Protein AF-A0A3C0C7P0-F1 (afdb_monomer_lite)

Secondary structure (DSSP, 8-state):
------------------------------HHHHHHHHHHHHHHHHHHHHHHHHHHHTGGG-S-HHHHHHHHHHHHHHHHHHHHHHHHHHHHHHHTT-HHHHHHHHHHHHIIIIIIHHHHHHHHHHT-

Sequence (128 aa):
MSKQDQDLQEQDEAEVTASVGEQPQFENAPIDDEIERIMKAAGAVVLSLEHMRDLISKKESVQDPEALLKIIRPMSMNVENSLPALHDFMDNLEAVGEDEKASEVRRIINRIEDELLPGVLEFLNTNH

Foldseek 3Di:
DDDDDDDDDDDDDDDPPPPPPDDPPPPPDPPVVVLVVVLVVLVVLLVVLVVLLVCLVVVVPDPDVPVSLVVLVVSLVVCVVCLVVLVVVLVVCVVVPVPVSSVSSVVSSCCCPPPGSVSSVVSNVVVD

Structure (mmCIF, N/CA/C/O backbone):
data_AF-A0A3C0C7P0-F1
#
_entry.id   AF-A0A3C0C7P0-F1
#
loop_
_atom_site.group_PDB
_atom_site.id
_atom_site.type_symbol
_atom_site.label_atom_id
_atom_site.label_alt_id
_atom_site.label_comp_id
_atom_site.label_asym_id
_atom_site.label_entity_id
_atom_site.label_seq_id
_atom_site.pdbx_PDB_ins_code
_atom_site.Cartn_x
_atom_site.Cartn_y
_atom_site.Cartn_z
_atom_site.occupancy
_atom_site.B_iso_or_equiv
_atom_site.auth_seq_id
_atom_site.auth_comp_id
_atom_site.auth_asym_id
_atom_site.auth_atom_id
_atom_site.pdbx_PDB_model_num
ATOM 1 N N . MET A 1 1 ? 14.238 61.140 -63.172 1.00 38.03 1 MET A N 1
ATOM 2 C CA . MET A 1 1 ? 12.980 60.371 -63.246 1.00 38.03 1 MET A CA 1
ATOM 3 C C . MET A 1 1 ? 12.969 59.402 -62.068 1.00 38.03 1 MET A C 1
ATOM 5 O O . MET A 1 1 ? 13.918 58.647 -61.973 1.00 38.03 1 MET A O 1
ATOM 9 N N . SER A 1 2 ? 11.936 59.512 -61.214 1.00 39.50 2 SER A N 1
ATOM 10 C CA . SER A 1 2 ? 11.307 58.519 -60.301 1.00 39.50 2 SER A CA 1
ATOM 11 C C . SER A 1 2 ? 12.149 57.751 -59.253 1.00 39.50 2 SER A C 1
ATOM 13 O O . SER A 1 2 ? 13.061 57.041 -59.640 1.00 39.50 2 SER A O 1
ATOM 15 N N . LYS A 1 3 ? 11.923 57.977 -57.933 1.00 42.69 3 LYS A N 1
ATOM 16 C CA . LYS A 1 3 ? 11.006 57.267 -56.965 1.00 42.69 3 LYS A CA 1
ATOM 17 C C . LYS A 1 3 ? 11.678 55.983 -56.414 1.00 42.69 3 LYS A C 1
ATOM 19 O O . LYS A 1 3 ? 12.167 55.230 -57.237 1.00 42.69 3 LYS A O 1
ATOM 24 N N . GLN A 1 4 ? 11.834 55.661 -55.121 1.00 44.12 4 GLN A N 1
ATOM 25 C CA . GLN A 1 4 ? 11.025 55.723 -53.877 1.00 44.12 4 GLN A CA 1
ATOM 26 C C . GLN A 1 4 ? 12.003 55.653 -52.668 1.00 44.12 4 GLN A C 1
ATOM 28 O O . GLN A 1 4 ? 13.020 54.976 -52.778 1.00 44.12 4 GLN A O 1
ATOM 33 N N . ASP A 1 5 ? 11.895 56.480 -51.621 1.00 44.06 5 ASP A N 1
ATOM 34 C CA . ASP A 1 5 ? 11.105 56.293 -50.378 1.00 44.06 5 ASP A CA 1
ATOM 35 C C . ASP A 1 5 ? 11.415 55.000 -49.595 1.00 44.06 5 ASP A C 1
ATOM 37 O O . ASP A 1 5 ? 10.989 53.930 -50.019 1.00 44.06 5 ASP A O 1
ATOM 41 N N . GLN A 1 6 ? 12.075 55.114 -48.430 1.00 42.94 6 GLN A N 1
ATOM 42 C CA . GLN A 1 6 ? 11.460 54.833 -47.116 1.00 42.94 6 GLN A CA 1
ATOM 43 C C . GLN A 1 6 ? 12.466 54.959 -45.955 1.00 42.94 6 GLN A C 1
ATOM 45 O O . GLN A 1 6 ? 13.426 54.197 -45.850 1.00 42.94 6 GLN A O 1
ATOM 50 N N . ASP A 1 7 ? 12.188 55.924 -45.073 1.00 46.31 7 ASP A N 1
ATOM 51 C CA . ASP A 1 7 ? 12.484 55.893 -43.639 1.00 46.31 7 ASP A CA 1
ATOM 52 C C . ASP A 1 7 ? 12.173 54.525 -43.015 1.00 46.31 7 ASP A C 1
ATOM 54 O O . ASP A 1 7 ? 11.184 53.908 -43.407 1.00 46.31 7 ASP A O 1
ATOM 58 N N . LEU A 1 8 ? 12.923 54.118 -41.982 1.00 47.88 8 LEU A N 1
ATOM 59 C CA . LEU A 1 8 ? 12.346 53.626 -40.721 1.00 47.88 8 LEU A CA 1
ATOM 60 C C . LEU A 1 8 ? 13.427 53.417 -39.648 1.00 47.88 8 LEU A C 1
ATOM 62 O O . LEU A 1 8 ? 14.423 52.725 -39.832 1.00 47.88 8 LEU A O 1
ATOM 66 N N . GLN A 1 9 ? 13.159 54.094 -38.537 1.00 44.44 9 GLN A N 1
ATOM 67 C CA . GLN A 1 9 ? 13.822 54.146 -37.241 1.00 44.44 9 GLN A CA 1
ATOM 68 C C . GLN A 1 9 ? 14.314 52.790 -36.709 1.00 44.44 9 GLN A C 1
ATOM 70 O O . GLN A 1 9 ? 13.551 51.828 -36.648 1.00 44.44 9 GLN A O 1
ATOM 75 N N . GLU A 1 10 ? 15.561 52.767 -36.228 1.00 43.88 10 GLU A N 1
ATOM 76 C CA . GLU A 1 10 ? 16.069 51.741 -35.314 1.00 43.88 10 GLU A CA 1
ATOM 77 C C . GLU A 1 10 ? 15.250 51.797 -34.017 1.00 43.88 10 GLU A C 1
ATOM 79 O O . GLU A 1 10 ? 15.276 52.787 -33.283 1.00 43.88 10 GLU A O 1
ATOM 84 N N . GLN A 1 11 ? 14.449 50.755 -33.792 1.00 40.31 11 GLN A N 1
ATOM 85 C CA . GLN A 1 11 ? 13.679 50.573 -32.572 1.00 40.31 11 GLN A CA 1
ATOM 86 C C . GLN A 1 11 ? 14.571 49.958 -31.495 1.00 40.31 11 GLN A C 1
ATOM 88 O O . GLN A 1 11 ? 15.165 48.898 -31.669 1.00 40.31 11 GLN A O 1
ATOM 93 N N . ASP A 1 12 ? 14.636 50.690 -30.392 1.00 46.78 12 ASP A N 1
ATOM 94 C CA . ASP A 1 12 ? 15.157 50.327 -29.083 1.00 46.78 12 ASP A CA 1
ATOM 95 C C . ASP A 1 12 ? 14.265 49.209 -28.502 1.00 46.78 12 ASP A C 1
ATOM 97 O O . ASP A 1 12 ? 13.139 49.469 -28.070 1.00 46.78 12 ASP A O 1
ATOM 101 N N . GLU A 1 13 ? 14.708 47.949 -28.555 1.00 45.47 13 GLU A N 1
ATOM 102 C CA . GLU A 1 13 ? 14.023 46.846 -27.872 1.00 45.47 13 GLU A CA 1
ATOM 103 C C . GLU A 1 13 ? 14.671 46.604 -26.509 1.00 45.47 13 GLU A C 1
ATOM 105 O O . GLU A 1 13 ? 15.767 46.060 -26.376 1.00 45.47 13 GLU A O 1
ATOM 110 N N . ALA A 1 14 ? 13.943 47.045 -25.484 1.00 41.78 14 ALA A N 1
ATOM 111 C CA . ALA A 1 14 ? 14.219 46.808 -24.083 1.00 41.78 14 ALA A CA 1
ATOM 112 C C . ALA A 1 14 ? 14.397 45.309 -23.788 1.00 41.78 14 ALA A C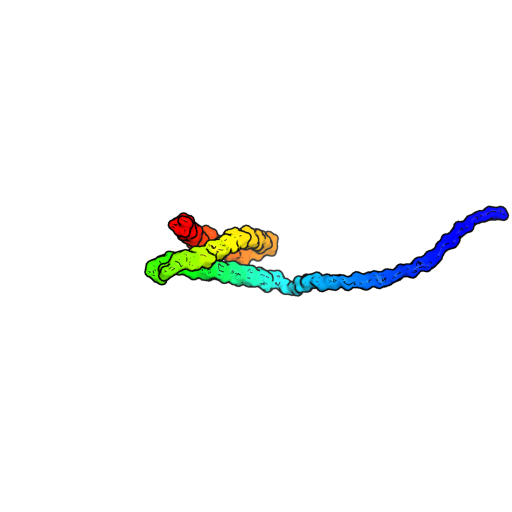 1
ATOM 114 O O . ALA A 1 14 ? 13.518 44.487 -24.052 1.00 41.78 14 ALA A O 1
ATOM 115 N N . GLU A 1 15 ? 15.525 44.982 -23.163 1.00 42.66 15 GLU A N 1
ATOM 116 C CA . GLU A 1 15 ? 15.829 43.685 -22.571 1.00 42.66 15 GLU A CA 1
ATOM 117 C C . GLU A 1 15 ? 14.819 43.384 -21.449 1.00 42.66 15 GLU A C 1
ATOM 119 O O . GLU A 1 15 ? 14.953 43.825 -20.304 1.00 42.66 15 GLU A O 1
ATOM 124 N N . VAL A 1 16 ? 13.758 42.648 -21.787 1.00 42.00 16 VAL A N 1
ATOM 125 C CA . VAL A 1 16 ? 12.824 42.094 -20.806 1.00 42.00 16 VAL A CA 1
ATOM 126 C C . VAL A 1 16 ? 13.547 40.961 -20.086 1.00 42.00 16 VAL A C 1
ATOM 128 O O . VAL A 1 16 ? 13.538 39.808 -20.514 1.00 42.00 16 VAL A O 1
ATOM 131 N N . THR A 1 17 ? 14.179 41.302 -18.967 1.00 44.03 17 THR A N 1
ATOM 132 C CA . THR A 1 17 ? 14.629 40.350 -17.951 1.00 44.03 17 THR A CA 1
ATOM 133 C C . THR A 1 17 ? 13.402 39.688 -17.325 1.00 44.03 17 THR A C 1
ATOM 135 O O . THR A 1 17 ? 12.922 40.056 -16.254 1.00 44.03 17 THR A O 1
ATOM 138 N N . ALA A 1 18 ? 12.847 38.692 -18.014 1.00 43.03 18 ALA A N 1
ATOM 139 C CA . ALA A 1 18 ? 11.919 37.764 -17.399 1.00 43.03 18 ALA A CA 1
ATOM 140 C C . ALA A 1 18 ? 12.711 36.979 -16.351 1.00 43.03 18 ALA A C 1
ATOM 142 O O . ALA A 1 18 ? 13.495 36.090 -16.679 1.00 43.03 18 ALA A O 1
ATOM 143 N N . SER A 1 19 ? 12.541 37.353 -15.081 1.00 47.25 19 SER A N 1
ATOM 144 C CA . SER A 1 19 ? 12.927 36.529 -13.944 1.00 47.25 19 SER A CA 1
ATOM 145 C C . SER A 1 19 ? 12.203 35.194 -14.090 1.00 47.25 19 SER A C 1
ATOM 147 O O . SER A 1 19 ? 11.018 35.077 -13.778 1.00 47.25 19 SER A O 1
ATOM 149 N N . VAL A 1 20 ? 12.909 34.215 -14.657 1.00 50.75 20 VAL A N 1
ATOM 150 C CA . VAL A 1 20 ? 12.489 32.821 -14.714 1.00 50.75 20 VAL A CA 1
ATOM 151 C C . VAL A 1 20 ? 12.377 32.383 -13.264 1.00 50.75 20 VAL A C 1
ATOM 153 O O . VAL A 1 20 ? 13.385 32.141 -12.604 1.00 50.75 20 VAL A O 1
ATOM 156 N N . GLY A 1 21 ? 11.146 32.394 -12.750 1.00 42.94 21 GLY A N 1
ATOM 157 C CA . GLY A 1 21 ? 10.829 31.815 -11.457 1.00 42.94 21 GLY A CA 1
ATOM 158 C C . GLY A 1 21 ? 11.415 30.414 -11.422 1.00 42.94 21 GLY A C 1
ATOM 159 O O . GLY A 1 21 ? 11.246 29.660 -12.382 1.00 42.94 21 GLY A O 1
ATOM 160 N N . GLU A 1 22 ? 12.160 30.129 -10.358 1.00 46.69 22 GLU A N 1
ATOM 161 C CA . GLU A 1 22 ? 12.782 28.840 -10.092 1.00 46.69 22 GLU A CA 1
ATOM 162 C C . GLU A 1 22 ? 11.752 27.735 -10.336 1.00 46.69 22 GLU A C 1
ATOM 164 O O . GLU A 1 22 ? 10.850 27.495 -9.532 1.00 46.69 22 GLU A O 1
ATOM 169 N N . GLN A 1 23 ? 11.858 27.079 -11.493 1.00 46.72 23 GLN A N 1
ATOM 170 C CA . GLN A 1 23 ? 11.261 25.769 -11.668 1.00 46.72 23 GLN A CA 1
ATOM 171 C C . GLN A 1 23 ? 11.907 24.890 -10.597 1.00 46.72 23 GLN A C 1
ATOM 173 O O . GLN A 1 23 ? 13.131 24.975 -10.442 1.00 46.72 23 GLN A O 1
ATOM 178 N N . PRO A 1 24 ? 11.141 24.083 -9.840 1.00 48.00 24 PRO A N 1
ATOM 179 C CA . PRO A 1 24 ? 11.752 23.145 -8.919 1.00 48.00 24 PRO A CA 1
ATOM 180 C C . PRO A 1 24 ? 12.738 22.315 -9.737 1.00 48.00 24 PRO A C 1
ATOM 182 O O . PRO A 1 24 ? 12.348 21.635 -10.689 1.00 48.00 24 PRO A O 1
ATOM 185 N N . GLN A 1 25 ? 14.026 22.460 -9.424 1.00 44.41 25 GLN A N 1
ATOM 186 C CA . GLN A 1 25 ? 15.051 21.563 -9.916 1.00 44.41 25 GLN A CA 1
ATOM 187 C C . GLN A 1 25 ? 14.642 20.188 -9.405 1.00 44.41 25 GLN A C 1
ATOM 189 O O . GLN A 1 25 ? 14.847 19.861 -8.239 1.00 44.41 25 GLN A O 1
ATOM 194 N N . PHE A 1 26 ? 14.003 19.400 -10.266 1.00 48.66 26 PHE A N 1
ATOM 195 C CA . PHE A 1 26 ? 14.024 17.960 -10.124 1.00 48.66 26 PHE A CA 1
ATOM 196 C C . PHE A 1 26 ? 15.493 17.591 -10.294 1.00 48.66 26 PHE A C 1
ATOM 198 O O . PHE A 1 26 ? 15.998 17.473 -11.411 1.00 48.66 26 PHE A O 1
ATOM 205 N N . GLU A 1 27 ? 16.216 17.557 -9.174 1.00 46.09 27 GLU A N 1
ATOM 206 C CA . GLU A 1 27 ? 17.514 16.912 -9.108 1.00 46.09 27 GLU A CA 1
ATOM 207 C C . GLU A 1 27 ? 17.348 15.556 -9.791 1.00 46.09 27 GLU A C 1
ATOM 209 O O . GLU A 1 27 ? 16.412 14.815 -9.484 1.00 46.09 27 GLU A O 1
ATOM 214 N N . ASN A 1 28 ? 18.207 15.269 -10.772 1.00 48.06 28 ASN A N 1
ATOM 215 C CA . ASN A 1 28 ? 18.285 13.966 -11.420 1.00 48.06 28 ASN A CA 1
ATOM 216 C C . ASN A 1 28 ? 18.779 12.947 -10.385 1.00 48.06 28 ASN A C 1
ATOM 218 O O . ASN A 1 28 ? 19.924 12.500 -10.445 1.00 48.06 28 ASN A O 1
ATOM 222 N N . ALA A 1 29 ? 17.947 12.624 -9.397 1.00 57.00 29 ALA A N 1
ATOM 223 C CA . ALA A 1 29 ? 18.144 11.440 -8.599 1.00 57.00 29 ALA A CA 1
ATOM 224 C C . ALA A 1 29 ? 18.170 10.262 -9.587 1.00 57.00 29 ALA A C 1
ATOM 226 O O . ALA A 1 29 ? 17.328 10.215 -10.494 1.00 57.00 29 ALA A O 1
ATOM 227 N N . PRO A 1 30 ? 19.144 9.347 -9.473 1.00 77.88 30 PRO A N 1
ATOM 228 C CA . PRO A 1 30 ? 19.111 8.083 -10.187 1.00 77.88 30 PRO A CA 1
ATOM 229 C C . PRO A 1 30 ? 17.706 7.484 -10.090 1.00 77.88 30 PRO A C 1
ATOM 231 O O . PRO A 1 30 ? 17.100 7.514 -9.022 1.00 77.88 30 PRO A O 1
ATOM 234 N N . ILE A 1 31 ? 17.172 6.960 -11.194 1.00 78.69 31 ILE A N 1
ATOM 235 C CA . ILE A 1 31 ? 15.839 6.331 -11.226 1.00 78.69 31 ILE A CA 1
ATOM 236 C C . ILE A 1 31 ? 15.707 5.284 -10.104 1.00 78.69 31 ILE A C 1
ATOM 238 O O . ILE A 1 31 ? 14.657 5.178 -9.477 1.00 78.69 31 ILE A O 1
ATOM 242 N N . ASP A 1 32 ? 16.803 4.596 -9.782 1.00 83.31 32 ASP A N 1
ATOM 243 C CA . ASP A 1 32 ? 16.895 3.669 -8.654 1.00 83.31 32 ASP A CA 1
ATOM 244 C C . ASP A 1 32 ? 16.570 4.311 -7.293 1.00 83.31 32 ASP A C 1
ATOM 246 O O . ASP A 1 32 ? 15.807 3.733 -6.521 1.00 83.31 32 ASP A O 1
ATOM 250 N N . ASP A 1 33 ? 17.044 5.529 -7.016 1.00 88.00 33 ASP A N 1
ATOM 251 C CA . ASP A 1 33 ? 16.786 6.232 -5.750 1.00 88.00 33 ASP A CA 1
ATOM 252 C C . ASP A 1 33 ? 15.308 6.620 -5.598 1.00 88.00 33 ASP A C 1
ATOM 254 O O . ASP A 1 33 ? 14.788 6.728 -4.482 1.00 88.00 33 ASP A O 1
ATOM 258 N N . GLU A 1 34 ? 14.624 6.898 -6.709 1.00 86.12 34 GLU A N 1
ATOM 259 C CA . GLU A 1 34 ? 13.183 7.164 -6.707 1.00 86.12 34 GLU A CA 1
ATOM 260 C C . GLU A 1 34 ? 12.395 5.871 -6.475 1.00 86.12 34 GLU A C 1
ATOM 262 O O . GLU A 1 34 ? 11.485 5.844 -5.643 1.00 86.12 34 GLU A O 1
ATOM 267 N N . ILE A 1 35 ? 12.795 4.778 -7.134 1.00 87.62 35 ILE A N 1
ATOM 268 C CA . ILE A 1 35 ? 12.176 3.463 -6.945 1.00 87.62 35 ILE A CA 1
ATOM 269 C C . ILE A 1 35 ? 12.294 3.012 -5.486 1.00 87.62 35 ILE A C 1
ATOM 271 O O . ILE A 1 35 ? 11.293 2.631 -4.874 1.00 87.62 35 ILE A O 1
ATOM 275 N N . GLU A 1 36 ? 13.484 3.114 -4.894 1.00 90.94 36 GLU A N 1
ATOM 276 C CA . GLU A 1 36 ? 13.702 2.769 -3.488 1.00 90.94 36 GLU A CA 1
ATOM 277 C C . GLU A 1 36 ? 12.850 3.624 -2.544 1.00 90.94 36 GLU A C 1
ATOM 279 O O . GLU A 1 36 ? 12.302 3.117 -1.558 1.00 90.94 36 GLU A O 1
ATOM 284 N N . ARG A 1 37 ? 12.691 4.921 -2.838 1.00 92.12 37 ARG A N 1
ATOM 285 C CA . ARG A 1 37 ? 11.839 5.815 -2.042 1.00 92.12 37 ARG A CA 1
ATOM 286 C C . ARG A 1 37 ? 10.374 5.396 -2.092 1.00 92.12 37 ARG A C 1
ATOM 288 O O . ARG A 1 37 ? 9.744 5.322 -1.032 1.00 92.12 37 ARG A O 1
ATOM 295 N N . ILE A 1 38 ? 9.852 5.077 -3.275 1.00 90.81 38 ILE A N 1
ATOM 296 C CA . ILE A 1 38 ? 8.468 4.614 -3.445 1.00 90.81 38 ILE A CA 1
ATOM 297 C C . ILE A 1 38 ? 8.265 3.273 -2.736 1.00 90.81 38 ILE A C 1
ATOM 299 O O . ILE A 1 38 ? 7.322 3.126 -1.957 1.00 90.81 38 ILE A O 1
ATOM 303 N N . MET A 1 39 ? 9.184 2.322 -2.910 1.00 90.31 39 MET A N 1
ATOM 304 C CA . MET A 1 39 ? 9.119 1.029 -2.227 1.00 90.31 39 MET A CA 1
ATOM 305 C C . MET A 1 39 ? 9.151 1.169 -0.704 1.00 90.31 39 MET A C 1
ATOM 307 O O . MET A 1 39 ? 8.364 0.537 0.003 1.00 90.31 39 MET A O 1
ATOM 311 N N . LYS A 1 40 ? 10.016 2.038 -0.174 1.00 92.38 40 LYS A N 1
ATOM 312 C CA . LYS A 1 40 ? 10.089 2.309 1.265 1.00 92.38 40 LYS A CA 1
ATOM 313 C C . LYS A 1 40 ? 8.799 2.937 1.791 1.00 92.38 40 LYS A C 1
ATOM 315 O O . LYS A 1 40 ? 8.345 2.570 2.876 1.00 92.38 40 LYS A O 1
ATOM 320 N N . ALA A 1 41 ? 8.202 3.858 1.036 1.00 90.56 41 ALA A N 1
ATOM 321 C CA . ALA A 1 41 ? 6.915 4.450 1.383 1.00 90.56 41 ALA A CA 1
ATOM 322 C C . ALA A 1 41 ? 5.795 3.395 1.390 1.00 90.56 41 ALA A C 1
ATOM 324 O O . ALA A 1 41 ? 5.041 3.315 2.361 1.00 90.56 41 ALA A O 1
ATOM 325 N N . ALA A 1 42 ? 5.738 2.527 0.377 1.00 90.38 42 ALA A N 1
ATOM 326 C CA . ALA A 1 42 ? 4.772 1.433 0.307 1.00 90.38 42 ALA A CA 1
ATOM 327 C C . ALA A 1 42 ? 4.950 0.433 1.470 1.00 90.38 42 ALA A C 1
ATOM 329 O O . ALA A 1 42 ? 3.979 0.030 2.111 1.00 90.38 42 ALA A O 1
ATOM 330 N N . GLY A 1 43 ? 6.194 0.114 1.838 1.00 91.38 43 GLY A N 1
ATOM 331 C CA . GLY A 1 43 ? 6.497 -0.685 3.027 1.00 91.38 43 GLY A CA 1
ATOM 332 C C . GLY A 1 43 ? 6.028 -0.034 4.336 1.00 91.38 43 GLY A C 1
ATOM 333 O O . GLY A 1 43 ? 5.494 -0.713 5.213 1.00 91.38 43 GLY A O 1
ATOM 334 N N . ALA A 1 44 ? 6.157 1.289 4.473 1.00 90.75 44 ALA A N 1
ATOM 335 C CA . ALA A 1 44 ? 5.643 2.014 5.638 1.00 90.75 44 ALA A CA 1
ATOM 336 C C . ALA A 1 44 ? 4.105 1.985 5.720 1.00 90.75 44 ALA A C 1
ATOM 338 O O . ALA A 1 44 ? 3.547 1.894 6.820 1.00 90.75 44 ALA A O 1
ATOM 339 N N . VAL A 1 45 ? 3.419 2.009 4.572 1.00 89.94 45 VAL A N 1
ATOM 340 C CA . VAL A 1 45 ? 1.961 1.823 4.492 1.00 89.94 45 VAL A CA 1
ATOM 341 C C . VAL A 1 45 ? 1.566 0.435 4.993 1.00 89.94 45 VAL A C 1
ATOM 343 O O . VAL A 1 45 ? 0.687 0.333 5.849 1.00 89.94 45 VAL A O 1
ATOM 346 N N . VAL A 1 46 ? 2.261 -0.615 4.545 1.00 92.50 46 VAL A N 1
ATOM 347 C CA . VAL A 1 46 ? 2.040 -1.989 5.027 1.00 92.50 46 VAL A CA 1
ATOM 348 C C . VAL A 1 46 ? 2.176 -2.066 6.546 1.00 92.50 46 VAL A C 1
ATOM 350 O O . VAL A 1 46 ? 1.247 -2.509 7.214 1.00 92.50 46 VAL A O 1
ATOM 353 N N . LEU A 1 47 ? 3.277 -1.565 7.112 1.00 91.56 47 LEU A N 1
ATOM 354 C CA . LEU A 1 47 ? 3.492 -1.585 8.565 1.00 91.56 47 LEU A CA 1
ATOM 355 C C . LEU A 1 47 ? 2.393 -0.836 9.332 1.00 91.56 47 LEU A C 1
ATOM 357 O O . LEU A 1 47 ? 1.958 -1.273 10.399 1.00 91.56 47 LEU A O 1
ATOM 361 N N . SER A 1 48 ? 1.924 0.285 8.784 1.00 88.44 48 SER A N 1
ATOM 362 C CA . SER A 1 48 ? 0.841 1.067 9.383 1.00 88.44 48 SER A CA 1
ATOM 363 C C . SER A 1 48 ? -0.478 0.291 9.384 1.00 88.44 48 SER A C 1
ATOM 365 O O . SER A 1 48 ? -1.184 0.273 10.392 1.00 88.44 48 SER A O 1
ATOM 367 N N . LEU A 1 49 ? -0.795 -0.392 8.281 1.00 89.38 49 LEU A N 1
ATOM 368 C CA . LEU A 1 49 ? -1.975 -1.249 8.164 1.00 89.38 49 LEU A CA 1
ATOM 369 C C . LEU A 1 49 ? -1.910 -2.456 9.104 1.00 89.38 49 LEU A C 1
ATOM 371 O O . LEU A 1 49 ? -2.904 -2.776 9.752 1.00 89.38 49 LEU A O 1
ATOM 375 N N . GLU A 1 50 ? -0.745 -3.090 9.243 1.00 91.19 50 GLU A N 1
ATOM 376 C CA . GLU A 1 50 ? -0.544 -4.178 10.204 1.00 91.19 50 GLU A CA 1
ATOM 377 C C . GLU A 1 50 ? -0.776 -3.721 11.639 1.00 91.19 50 GLU A C 1
ATOM 379 O O . GLU A 1 50 ? -1.489 -4.379 12.397 1.00 91.19 50 GLU A O 1
ATOM 384 N N . HIS A 1 51 ? -0.230 -2.558 12.001 1.00 87.12 51 HIS A N 1
ATOM 385 C CA . HIS A 1 51 ? -0.445 -1.986 13.321 1.00 87.12 51 HIS A CA 1
ATOM 386 C C . HIS A 1 51 ? -1.930 -1.694 13.575 1.00 87.12 51 HIS A C 1
ATOM 388 O O . HIS A 1 51 ? -2.447 -2.011 14.647 1.00 87.12 51 HIS A O 1
ATOM 394 N N . MET A 1 52 ? -2.642 -1.149 12.583 1.00 84.81 52 MET A N 1
ATOM 395 C CA . MET A 1 52 ? -4.087 -0.923 12.682 1.00 84.81 52 MET A CA 1
ATOM 396 C C . MET A 1 52 ? -4.867 -2.229 12.833 1.00 84.81 52 MET A C 1
ATOM 398 O O . MET A 1 52 ? -5.721 -2.321 13.713 1.00 84.81 52 MET A O 1
ATOM 402 N N . ARG A 1 53 ? -4.560 -3.255 12.034 1.00 86.19 53 ARG A N 1
ATOM 403 C CA . ARG A 1 53 ? -5.187 -4.579 12.147 1.00 86.19 53 ARG A CA 1
ATOM 404 C C . ARG A 1 53 ? -4.985 -5.168 13.542 1.00 86.19 53 ARG A C 1
ATOM 406 O O . ARG A 1 53 ? -5.925 -5.704 14.130 1.00 86.19 53 ARG A O 1
ATOM 413 N N . ASP A 1 54 ? -3.784 -5.046 14.095 1.00 86.31 54 ASP A N 1
ATOM 414 C CA . ASP A 1 54 ? -3.471 -5.530 15.437 1.00 86.31 54 ASP A CA 1
ATOM 415 C C . ASP A 1 54 ? -4.242 -4.758 16.519 1.00 86.31 54 ASP A C 1
ATOM 417 O O . ASP A 1 54 ? -4.739 -5.368 17.467 1.00 86.31 54 ASP A O 1
ATOM 421 N N . LEU A 1 55 ? -4.380 -3.434 16.381 1.00 81.88 55 LEU A N 1
ATOM 422 C CA . LEU A 1 55 ? -5.199 -2.604 17.273 1.00 81.88 55 LEU A CA 1
ATOM 423 C C . LEU A 1 55 ? -6.683 -2.984 17.204 1.00 81.88 55 LEU A C 1
ATOM 425 O O . LEU A 1 55 ? -7.325 -3.130 18.243 1.00 81.88 55 LEU A O 1
ATOM 429 N N . ILE A 1 56 ? -7.210 -3.195 15.994 1.00 82.81 56 ILE A N 1
ATOM 430 C CA . ILE A 1 56 ? -8.582 -3.662 15.757 1.00 82.81 56 ILE A CA 1
ATOM 431 C C . ILE A 1 56 ? -8.802 -5.028 16.411 1.00 82.81 56 ILE A C 1
ATOM 433 O O . ILE A 1 56 ? -9.802 -5.232 17.096 1.00 82.81 56 ILE A O 1
ATOM 437 N N . SER A 1 57 ? -7.861 -5.956 16.233 1.00 79.94 57 SER A N 1
ATOM 438 C CA . SER A 1 57 ? -7.954 -7.320 16.769 1.00 79.94 57 SER A CA 1
ATOM 439 C C . SER A 1 57 ? -7.884 -7.348 18.298 1.00 79.94 57 SER A C 1
ATOM 441 O O . SER A 1 57 ? -8.486 -8.205 18.937 1.00 79.94 57 SER A O 1
ATOM 443 N N . LYS A 1 58 ? -7.193 -6.379 18.908 1.00 73.00 58 LYS A N 1
ATOM 444 C CA . LYS A 1 58 ? -7.076 -6.206 20.366 1.00 73.00 58 LYS A CA 1
ATOM 445 C C . LYS A 1 58 ? -8.217 -5.368 20.963 1.00 73.00 58 LYS A C 1
ATOM 447 O O . LYS A 1 58 ? -8.051 -4.803 22.041 1.00 73.00 58 LYS A O 1
ATOM 452 N N . LYS A 1 59 ? -9.376 -5.293 20.291 1.00 60.19 59 LYS A N 1
ATOM 453 C CA . LYS A 1 59 ? -10.537 -4.440 20.628 1.00 60.19 59 LYS A CA 1
ATOM 454 C C . LYS A 1 59 ? -10.937 -4.434 22.113 1.00 60.19 59 LYS A C 1
ATOM 456 O O . LYS A 1 59 ? -11.438 -3.422 22.589 1.00 60.19 59 LYS A O 1
ATOM 461 N N . GLU A 1 60 ? -10.675 -5.512 22.857 1.00 50.97 60 GLU A N 1
ATOM 462 C CA . GLU A 1 60 ? -10.915 -5.603 24.307 1.00 50.97 60 GLU A CA 1
ATOM 463 C C . GLU A 1 60 ? -10.121 -4.589 25.160 1.00 50.97 60 GLU A C 1
ATOM 465 O O . GLU A 1 60 ? -10.500 -4.345 26.303 1.00 50.97 60 GLU A O 1
ATOM 470 N N . SER A 1 61 ? -9.061 -3.952 24.638 1.00 55.75 61 SER A N 1
ATOM 471 C CA . SER A 1 61 ? -8.261 -2.959 25.379 1.00 55.75 61 SER A CA 1
ATOM 472 C C . SER A 1 61 ? -8.498 -1.497 24.979 1.00 55.75 61 SER A C 1
ATOM 474 O O . SER A 1 61 ? -7.867 -0.605 25.550 1.00 55.75 61 SER A O 1
ATOM 476 N N . VAL A 1 62 ? -9.343 -1.219 23.981 1.00 60.91 62 VAL A N 1
ATOM 477 C CA . VAL A 1 62 ? -9.530 0.147 23.462 1.00 60.91 62 VAL A CA 1
ATOM 478 C C . VAL A 1 62 ? -10.567 0.878 24.315 1.00 60.91 62 VAL A C 1
ATOM 480 O O . VAL A 1 62 ? -11.763 0.630 24.206 1.00 60.91 62 VAL A O 1
ATOM 483 N N . GLN A 1 63 ? -10.101 1.793 25.170 1.00 65.88 63 GLN A N 1
ATOM 484 C CA . GLN A 1 63 ? -10.966 2.577 26.062 1.00 65.88 63 GLN A CA 1
ATOM 485 C C . GLN A 1 63 ? -11.869 3.581 25.322 1.00 65.88 63 GLN A C 1
ATOM 487 O O . GLN A 1 63 ? -12.892 3.980 25.872 1.00 65.88 63 GLN A O 1
ATOM 492 N N . ASP A 1 64 ? -11.513 3.968 24.090 1.00 77.50 64 ASP A N 1
ATOM 493 C CA . ASP A 1 64 ? -12.292 4.889 23.255 1.00 77.50 64 ASP A CA 1
ATOM 494 C C . ASP A 1 64 ? -12.315 4.436 21.777 1.00 77.50 64 ASP A C 1
ATOM 496 O O . ASP A 1 64 ? -11.415 4.765 20.995 1.00 77.50 64 ASP A O 1
ATOM 500 N N . PRO A 1 65 ? -13.336 3.657 21.377 1.00 77.88 65 PRO A N 1
ATOM 501 C CA . PRO A 1 65 ? -13.518 3.219 19.994 1.00 77.88 65 PRO A CA 1
ATOM 502 C C . PRO A 1 65 ? -13.709 4.369 18.994 1.00 77.88 65 PRO A C 1
ATOM 504 O O . PRO A 1 65 ? -13.322 4.237 17.835 1.00 77.88 65 PRO A O 1
ATOM 507 N N . GLU A 1 66 ? -14.266 5.505 19.420 1.00 83.31 66 GLU A N 1
ATOM 508 C CA . GLU A 1 66 ? -14.559 6.647 18.546 1.00 83.31 66 GLU A CA 1
ATOM 509 C C . GLU A 1 66 ? -13.273 7.386 18.155 1.00 83.31 66 GLU A C 1
ATOM 511 O O . GLU A 1 66 ? -13.077 7.761 16.995 1.00 83.31 66 GLU A O 1
ATOM 516 N N . ALA A 1 67 ? -12.348 7.555 19.104 1.00 82.50 67 ALA A N 1
ATOM 517 C CA . ALA A 1 67 ? -11.017 8.083 18.811 1.00 82.50 67 ALA A CA 1
ATOM 518 C C . ALA A 1 67 ? -10.256 7.189 17.820 1.00 82.50 67 ALA A C 1
ATOM 520 O O . ALA A 1 67 ? -9.601 7.697 16.907 1.00 82.50 67 ALA A O 1
ATOM 521 N N . LEU A 1 68 ? -10.386 5.866 1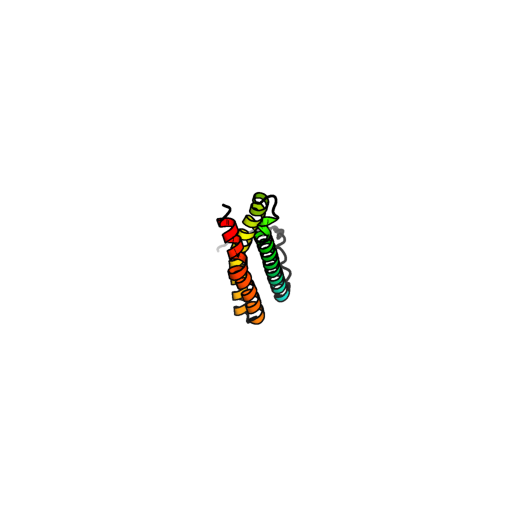7.956 1.00 82.12 68 LEU A N 1
ATOM 522 C CA . LEU A 1 68 ? -9.773 4.914 17.033 1.00 82.12 68 LEU A CA 1
ATOM 523 C C . LEU A 1 68 ? -10.360 5.045 15.617 1.00 82.12 68 LEU A C 1
ATOM 525 O O . LEU A 1 68 ? -9.606 5.108 14.647 1.00 82.12 68 LEU A O 1
ATOM 529 N N . LEU A 1 69 ? -11.684 5.169 15.483 1.00 86.50 69 LEU A N 1
ATOM 530 C CA . LEU A 1 69 ? -12.343 5.373 14.185 1.00 86.50 69 LEU A CA 1
ATOM 531 C C . LEU A 1 69 ? -11.881 6.657 13.483 1.00 86.50 69 LEU A C 1
ATOM 533 O O . LEU A 1 69 ? -11.667 6.646 12.269 1.00 86.50 69 LEU A O 1
ATOM 537 N N . LYS A 1 70 ? -11.670 7.746 14.234 1.00 87.19 70 LYS A N 1
ATOM 538 C CA . LYS A 1 70 ? -11.158 9.022 13.697 1.00 87.19 70 LYS A CA 1
ATOM 539 C C . LYS A 1 70 ? -9.747 8.921 13.122 1.00 87.19 70 LYS A C 1
ATOM 541 O O . LYS A 1 70 ? -9.397 9.731 12.270 1.00 87.19 70 LYS A O 1
ATOM 546 N N . ILE A 1 71 ? -8.955 7.948 13.569 1.00 84.31 71 ILE A N 1
ATOM 547 C CA . ILE A 1 71 ? -7.612 7.675 13.045 1.00 84.31 71 ILE A CA 1
ATOM 548 C C . ILE A 1 71 ? -7.697 6.719 11.852 1.00 84.31 71 ILE A C 1
ATOM 550 O O . ILE A 1 71 ? -7.135 6.997 10.795 1.00 84.31 71 ILE A O 1
ATOM 554 N N . ILE A 1 72 ? -8.436 5.616 11.995 1.00 86.44 72 ILE A N 1
ATOM 555 C CA . ILE A 1 72 ? -8.483 4.556 10.982 1.00 86.44 72 ILE A CA 1
ATOM 556 C C . ILE A 1 72 ? -9.151 5.037 9.688 1.00 86.44 72 ILE A C 1
ATOM 558 O O . ILE A 1 72 ? -8.628 4.762 8.611 1.00 86.44 72 ILE A O 1
ATOM 562 N N . ARG A 1 73 ? -10.263 5.786 9.761 1.00 89.88 73 ARG A N 1
ATOM 563 C CA . ARG A 1 73 ? -10.988 6.259 8.564 1.00 89.88 73 ARG A CA 1
ATOM 564 C C . ARG A 1 73 ? -10.098 7.028 7.576 1.00 89.88 73 ARG A C 1
ATOM 566 O O . ARG A 1 73 ? -9.982 6.577 6.437 1.00 89.88 73 ARG A O 1
ATOM 573 N N . PRO A 1 74 ? -9.441 8.141 7.956 1.00 90.19 74 PRO A N 1
ATOM 574 C CA . PRO A 1 74 ? -8.606 8.880 7.012 1.00 90.19 74 PRO A CA 1
ATOM 575 C C . PRO A 1 74 ? -7.418 8.049 6.516 1.00 90.19 74 PRO A C 1
ATOM 577 O O . PRO A 1 74 ? -7.032 8.178 5.359 1.00 90.19 74 PRO A O 1
ATOM 580 N N . MET A 1 75 ? -6.861 7.163 7.348 1.00 86.94 75 MET A N 1
ATOM 581 C C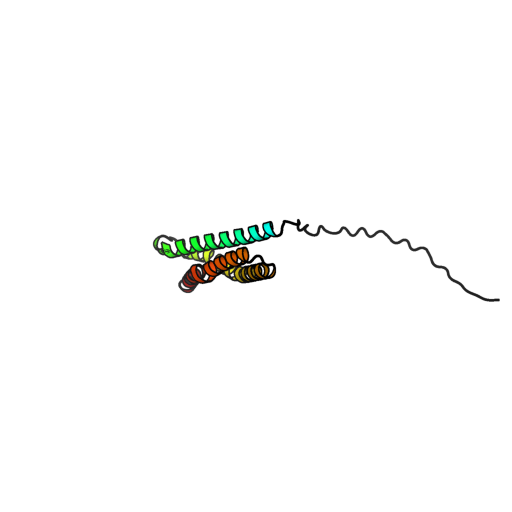A . MET A 1 75 ? -5.777 6.278 6.920 1.00 86.94 75 MET A CA 1
ATOM 582 C C . MET A 1 75 ? -6.237 5.279 5.856 1.00 86.94 75 MET A C 1
ATOM 584 O O . MET A 1 75 ? -5.564 5.156 4.838 1.00 86.94 75 MET A O 1
ATOM 588 N N . SER A 1 76 ? -7.384 4.618 6.048 1.00 89.88 76 SER A N 1
ATOM 589 C CA . SER A 1 76 ? -7.947 3.693 5.052 1.00 89.88 76 SER A CA 1
ATOM 590 C C . SER A 1 76 ? -8.212 4.385 3.715 1.00 89.88 76 SER A C 1
ATOM 592 O O . SER A 1 76 ? -7.711 3.924 2.695 1.00 89.88 76 SER A O 1
ATOM 594 N N . MET A 1 77 ? -8.837 5.569 3.737 1.00 90.50 77 MET A N 1
ATOM 595 C CA . MET A 1 77 ? -9.079 6.359 2.527 1.00 90.50 77 MET A CA 1
ATOM 596 C C . MET A 1 77 ? -7.779 6.751 1.821 1.00 90.50 77 MET A C 1
ATOM 598 O O . MET A 1 77 ? -7.695 6.693 0.599 1.00 90.50 77 MET A O 1
ATOM 602 N N . ASN A 1 78 ? -6.745 7.149 2.568 1.00 89.50 78 ASN A N 1
ATOM 603 C CA . ASN A 1 78 ? -5.452 7.492 1.975 1.00 89.50 78 ASN A CA 1
ATOM 604 C C . ASN A 1 78 ? -4.794 6.287 1.294 1.00 89.50 78 ASN A C 1
ATOM 606 O O . ASN A 1 78 ? -4.204 6.451 0.227 1.00 89.50 78 ASN A O 1
ATOM 610 N N . VAL A 1 79 ? -4.902 5.092 1.883 1.00 91.12 79 VAL A N 1
ATOM 611 C CA . VAL A 1 79 ? -4.406 3.852 1.269 1.00 91.12 79 VAL A CA 1
ATOM 612 C C . VAL A 1 79 ? -5.184 3.544 -0.004 1.00 91.12 79 VAL A C 1
ATOM 614 O O . VAL A 1 79 ? -4.564 3.391 -1.052 1.00 91.12 79 VAL A O 1
ATOM 617 N N . GLU A 1 80 ? -6.518 3.541 0.058 1.00 92.75 80 GLU A N 1
ATOM 618 C CA . GLU A 1 80 ? -7.386 3.305 -1.104 1.00 92.75 80 GLU A CA 1
ATOM 619 C C . GLU A 1 80 ? -7.075 4.267 -2.258 1.00 92.75 80 GLU A C 1
ATOM 621 O O . GLU A 1 80 ? -6.954 3.846 -3.405 1.00 92.75 80 GLU A O 1
ATOM 626 N N . ASN A 1 81 ? -6.852 5.548 -1.955 1.00 92.12 81 ASN A N 1
ATOM 627 C CA . ASN A 1 81 ? -6.521 6.563 -2.957 1.00 92.12 81 ASN A CA 1
ATOM 628 C C . ASN A 1 81 ? -5.103 6.424 -3.534 1.00 92.12 81 ASN A C 1
ATOM 630 O O . ASN A 1 81 ? -4.843 6.923 -4.627 1.00 92.12 81 ASN A O 1
ATOM 634 N N . SER A 1 82 ? -4.181 5.785 -2.809 1.00 89.31 82 SER A N 1
ATOM 635 C CA . SER A 1 82 ? -2.783 5.625 -3.235 1.00 89.31 82 SER A CA 1
ATOM 636 C C . SER A 1 82 ? -2.538 4.320 -3.994 1.00 89.31 82 SER A C 1
ATOM 638 O O . SER A 1 82 ? -1.560 4.228 -4.733 1.00 89.31 82 SER A O 1
ATOM 640 N N . LEU A 1 83 ? -3.413 3.319 -3.838 1.00 93.31 83 LEU A N 1
ATOM 641 C CA . LEU A 1 83 ? -3.292 2.022 -4.508 1.00 93.31 83 LEU A CA 1
ATOM 642 C C . LEU A 1 83 ? -3.202 2.129 -6.040 1.00 93.31 83 LEU A C 1
ATOM 644 O O . LEU A 1 83 ? -2.288 1.516 -6.590 1.00 93.31 83 LEU A O 1
ATOM 648 N N . PRO A 1 84 ? -4.034 2.930 -6.742 1.00 95.50 84 PRO A N 1
ATOM 649 C CA . PRO A 1 84 ? -3.923 3.070 -8.196 1.00 95.50 84 PRO A CA 1
ATOM 650 C C . PRO A 1 84 ? -2.536 3.537 -8.647 1.00 95.50 84 PRO A C 1
ATOM 652 O O . PRO A 1 84 ? -1.975 2.981 -9.581 1.00 95.50 84 PRO A O 1
ATOM 655 N N . ALA A 1 85 ? -1.935 4.487 -7.926 1.00 92.88 85 ALA A N 1
ATOM 656 C CA . ALA A 1 85 ? -0.591 4.967 -8.238 1.00 92.88 85 ALA A CA 1
ATOM 657 C C . ALA A 1 85 ? 0.486 3.890 -8.014 1.00 92.88 85 ALA A C 1
ATOM 659 O O . ALA A 1 85 ? 1.508 3.890 -8.697 1.00 92.88 85 ALA A O 1
ATOM 660 N N . LEU A 1 86 ? 0.272 2.967 -7.070 1.00 94.38 86 LEU A N 1
ATOM 661 C CA . LEU A 1 86 ? 1.184 1.850 -6.828 1.00 94.38 86 LEU A CA 1
ATOM 662 C C . LEU A 1 86 ? 1.068 0.774 -7.921 1.00 94.38 86 LEU A C 1
ATOM 664 O O . LEU A 1 86 ? 2.089 0.216 -8.321 1.00 94.38 86 LEU A O 1
ATOM 668 N N . HIS A 1 87 ? -0.143 0.533 -8.437 1.00 96.69 87 HIS A N 1
ATOM 669 C CA . HIS A 1 87 ? -0.365 -0.296 -9.631 1.00 96.69 87 HIS A CA 1
ATOM 670 C C . HIS A 1 87 ? 0.299 0.321 -10.864 1.00 96.69 87 HIS A C 1
ATOM 672 O O . HIS A 1 87 ? 1.087 -0.352 -11.520 1.00 96.69 87 HIS A O 1
ATOM 678 N N . ASP A 1 88 ? 0.092 1.617 -11.117 1.00 95.56 88 ASP A N 1
ATOM 679 C CA . ASP A 1 88 ? 0.751 2.323 -12.225 1.00 95.56 88 ASP A CA 1
ATOM 680 C C . ASP A 1 88 ? 2.283 2.249 -12.102 1.00 95.56 88 ASP A C 1
ATOM 682 O O . ASP A 1 88 ? 3.002 2.076 -13.087 1.00 95.56 88 ASP A O 1
ATOM 686 N N . PHE A 1 89 ? 2.814 2.369 -10.883 1.00 95.06 89 PHE A N 1
ATOM 687 C CA . PHE A 1 89 ? 4.245 2.229 -10.626 1.00 95.06 89 PHE A CA 1
ATOM 688 C C . PHE A 1 89 ? 4.760 0.816 -10.938 1.00 95.06 89 PHE A C 1
ATOM 690 O O . PHE A 1 89 ? 5.806 0.684 -11.572 1.00 95.06 89 PHE A O 1
ATOM 697 N N . MET A 1 90 ? 4.023 -0.228 -10.549 1.00 96.31 90 MET A N 1
ATOM 698 C CA . MET A 1 90 ? 4.339 -1.616 -10.902 1.00 96.31 90 MET A CA 1
ATOM 699 C C . MET A 1 90 ? 4.357 -1.815 -12.423 1.00 96.31 90 MET A C 1
ATOM 701 O O . MET A 1 90 ? 5.341 -2.333 -12.946 1.00 96.31 90 MET A O 1
ATOM 705 N N . ASP A 1 91 ? 3.320 -1.359 -13.130 1.00 95.81 91 ASP A N 1
ATOM 706 C CA . ASP A 1 91 ? 3.215 -1.488 -14.589 1.00 95.81 91 ASP A CA 1
ATOM 707 C C . ASP A 1 91 ? 4.375 -0.773 -15.300 1.00 95.81 91 ASP A C 1
ATOM 709 O O . ASP A 1 91 ? 4.953 -1.288 -16.261 1.00 95.81 91 ASP A O 1
ATOM 713 N N . ASN A 1 92 ? 4.776 0.397 -14.794 1.00 94.44 92 ASN A N 1
ATOM 714 C CA . ASN A 1 92 ? 5.929 1.127 -15.312 1.00 94.44 92 ASN A CA 1
ATOM 715 C C . ASN A 1 92 ? 7.245 0.362 -15.109 1.00 94.44 92 ASN A C 1
ATOM 717 O O . ASN A 1 92 ? 8.081 0.370 -16.011 1.00 94.44 92 ASN A O 1
ATOM 721 N N . LEU A 1 93 ? 7.434 -0.306 -13.964 1.00 94.12 93 LEU A N 1
ATOM 722 C CA . LEU A 1 93 ? 8.613 -1.143 -13.709 1.00 94.12 93 LEU A CA 1
ATOM 723 C C . LEU A 1 93 ? 8.677 -2.339 -14.670 1.00 94.12 93 LEU A C 1
ATOM 725 O O . LEU A 1 93 ? 9.740 -2.610 -15.229 1.00 94.12 93 LEU A O 1
ATOM 729 N N . GLU A 1 94 ? 7.547 -3.009 -14.919 1.00 94.25 94 GLU A N 1
ATOM 730 C CA . GLU A 1 94 ? 7.471 -4.103 -15.902 1.00 94.25 94 GLU A CA 1
ATOM 731 C C . GLU A 1 94 ? 7.807 -3.599 -17.313 1.00 94.25 94 GLU A C 1
ATOM 733 O O . GLU A 1 94 ? 8.580 -4.222 -18.041 1.00 94.25 94 GLU A O 1
ATOM 738 N N . ALA A 1 95 ? 7.298 -2.423 -17.691 1.00 93.88 95 ALA A N 1
ATOM 739 C CA . ALA A 1 95 ? 7.537 -1.842 -19.010 1.00 93.88 95 ALA A CA 1
ATOM 740 C C . ALA A 1 95 ? 9.015 -1.502 -19.280 1.00 93.88 95 ALA A C 1
ATOM 742 O O . ALA A 1 95 ? 9.446 -1.534 -20.436 1.00 93.88 95 ALA A O 1
ATOM 743 N N . VAL A 1 96 ? 9.796 -1.183 -18.241 1.00 92.31 96 VAL A N 1
ATOM 744 C CA . VAL A 1 96 ? 11.235 -0.876 -18.360 1.00 92.31 96 VAL A CA 1
ATOM 745 C C . VAL A 1 96 ? 12.146 -2.083 -18.096 1.00 92.31 96 VAL A C 1
ATOM 747 O O . VAL A 1 96 ? 13.365 -1.941 -18.167 1.00 92.31 96 VAL A O 1
ATOM 750 N N . GLY A 1 97 ? 11.578 -3.271 -17.856 1.00 91.38 97 GLY A N 1
ATOM 751 C CA . GLY A 1 97 ? 12.325 -4.517 -17.649 1.00 91.38 97 GLY A CA 1
ATOM 752 C C . GLY A 1 97 ? 12.857 -4.722 -16.226 1.00 91.38 97 GLY A C 1
ATOM 753 O O . GLY A 1 97 ? 13.755 -5.536 -16.022 1.00 91.38 97 GLY A O 1
ATOM 754 N N . GLU A 1 98 ? 12.314 -4.012 -15.237 1.00 91.62 98 GLU A N 1
ATOM 755 C CA . GLU A 1 98 ? 12.647 -4.157 -13.812 1.00 91.62 98 GLU A CA 1
ATOM 756 C C . GLU A 1 98 ? 11.743 -5.216 -13.144 1.00 91.62 98 GLU A C 1
ATOM 758 O O . GLU A 1 98 ? 11.096 -4.964 -12.123 1.00 91.62 98 GLU A O 1
ATOM 763 N N . ASP A 1 99 ? 11.684 -6.421 -13.726 1.00 91.44 99 ASP A N 1
ATOM 764 C CA . ASP A 1 99 ? 10.731 -7.487 -13.361 1.00 91.44 99 ASP A CA 1
ATOM 765 C C . ASP A 1 99 ? 10.803 -7.902 -11.880 1.00 91.44 99 ASP A C 1
ATOM 767 O O . ASP A 1 99 ? 9.785 -8.220 -11.255 1.00 91.44 99 ASP A O 1
ATOM 771 N N . GLU A 1 100 ? 12.003 -7.907 -11.292 1.00 93.31 100 GLU A N 1
ATOM 772 C CA . GLU A 1 100 ? 12.201 -8.253 -9.879 1.00 93.31 100 GLU A CA 1
ATOM 773 C C . GLU A 1 100 ? 11.571 -7.203 -8.953 1.00 93.31 100 GLU A C 1
ATOM 775 O O . GLU A 1 100 ? 10.841 -7.559 -8.023 1.00 93.31 100 GLU A O 1
ATOM 780 N N . LYS A 1 101 ? 11.784 -5.913 -9.246 1.00 92.19 101 LYS A N 1
ATOM 781 C CA . LYS A 1 101 ? 11.206 -4.803 -8.477 1.00 92.19 101 LYS A CA 1
ATOM 782 C C . LYS A 1 101 ? 9.693 -4.737 -8.678 1.00 92.19 101 LYS A C 1
ATOM 784 O O . LYS A 1 101 ? 8.955 -4.599 -7.704 1.00 92.19 101 LYS A O 1
ATOM 789 N N . ALA A 1 102 ? 9.212 -4.924 -9.908 1.00 94.25 102 ALA A N 1
ATOM 790 C CA . ALA A 1 102 ? 7.782 -5.030 -10.191 1.00 94.25 102 ALA A CA 1
ATOM 791 C C . ALA A 1 102 ? 7.129 -6.176 -9.402 1.00 94.25 102 ALA A C 1
ATOM 793 O O . ALA A 1 102 ? 6.080 -5.999 -8.782 1.00 94.25 102 ALA A O 1
ATOM 794 N N . SER A 1 103 ? 7.787 -7.338 -9.345 1.00 95.88 103 SER A N 1
ATOM 795 C CA . SER A 1 103 ? 7.329 -8.484 -8.553 1.00 95.88 103 S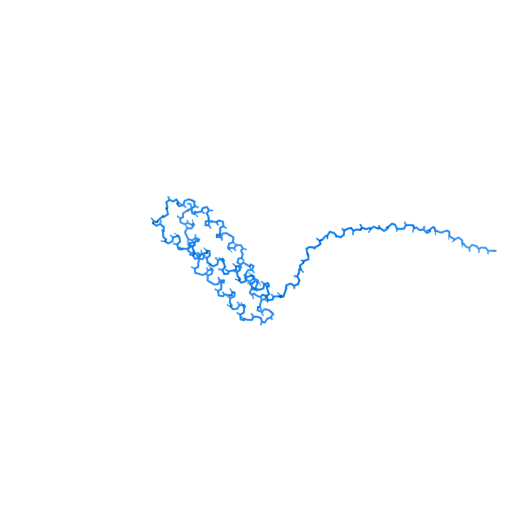ER A CA 1
ATOM 796 C C . SER A 1 103 ? 7.263 -8.173 -7.056 1.00 95.88 103 SER A C 1
ATOM 798 O O . SER A 1 103 ? 6.371 -8.668 -6.362 1.00 95.88 103 SER A O 1
ATOM 800 N N . GLU A 1 104 ? 8.185 -7.365 -6.533 1.00 94.81 104 GLU A N 1
ATOM 801 C CA . GLU A 1 104 ? 8.154 -6.916 -5.141 1.00 94.81 104 GLU A CA 1
ATOM 802 C C . GLU A 1 104 ? 6.996 -5.946 -4.875 1.00 94.81 104 GLU A C 1
ATOM 804 O O . GLU A 1 104 ? 6.238 -6.152 -3.924 1.00 94.81 104 GLU A O 1
ATOM 809 N N . VAL A 1 105 ? 6.785 -4.960 -5.752 1.00 95.00 105 VAL A N 1
ATOM 810 C CA . VAL A 1 105 ? 5.641 -4.037 -5.662 1.00 95.00 105 VAL A CA 1
ATOM 811 C C . VAL A 1 105 ? 4.321 -4.806 -5.732 1.00 95.00 105 VAL A C 1
ATOM 813 O O . VAL A 1 105 ? 3.447 -4.590 -4.895 1.00 95.00 105 VAL A O 1
ATOM 816 N N . ARG A 1 106 ? 4.202 -5.783 -6.637 1.00 96.56 106 ARG A N 1
ATOM 817 C CA . ARG A 1 106 ? 3.034 -6.671 -6.741 1.00 96.56 106 ARG A CA 1
ATOM 818 C C . ARG A 1 106 ? 2.745 -7.404 -5.430 1.00 96.56 106 ARG A C 1
ATOM 820 O O . ARG A 1 106 ? 1.596 -7.498 -5.012 1.00 96.56 106 ARG A O 1
ATOM 827 N N . ARG A 1 107 ? 3.777 -7.910 -4.743 1.00 96.25 107 ARG A N 1
ATOM 828 C CA . ARG A 1 107 ? 3.605 -8.549 -3.423 1.00 96.25 107 ARG A CA 1
ATOM 829 C C . ARG A 1 107 ? 3.110 -7.561 -2.372 1.00 96.25 107 ARG A C 1
ATOM 831 O O . ARG A 1 107 ? 2.291 -7.939 -1.538 1.00 96.25 107 ARG A O 1
ATOM 838 N N . ILE A 1 108 ? 3.603 -6.323 -2.396 1.00 95.38 108 ILE A N 1
ATOM 839 C CA . ILE A 1 108 ? 3.150 -5.267 -1.484 1.00 95.38 108 ILE A CA 1
ATOM 840 C C . ILE A 1 108 ? 1.677 -4.941 -1.738 1.00 95.38 108 ILE A C 1
ATOM 842 O O . ILE A 1 108 ? 0.901 -4.927 -0.784 1.00 95.38 108 ILE A O 1
ATOM 846 N N . ILE A 1 109 ? 1.292 -4.740 -3.000 1.00 96.44 109 ILE A N 1
ATOM 847 C CA . ILE A 1 109 ? -0.094 -4.494 -3.416 1.00 96.44 109 ILE A CA 1
ATOM 848 C C . ILE A 1 109 ? -1.004 -5.613 -2.909 1.00 96.44 109 ILE A C 1
ATOM 850 O O . ILE A 1 109 ? -1.923 -5.330 -2.149 1.00 96.44 109 ILE A O 1
ATOM 854 N N . ASN A 1 110 ? -0.695 -6.876 -3.223 1.00 96.69 110 ASN A N 1
ATOM 855 C CA . ASN A 1 110 ? -1.517 -8.013 -2.798 1.00 96.69 110 ASN A CA 1
ATOM 856 C C . ASN A 1 110 ? -1.647 -8.080 -1.270 1.00 96.69 110 ASN A C 1
ATOM 858 O O . ASN A 1 110 ? -2.726 -8.312 -0.737 1.00 96.69 110 ASN A O 1
ATOM 862 N N . ARG A 1 111 ? -0.564 -7.817 -0.529 1.00 95.50 111 ARG A N 1
ATOM 863 C CA . ARG A 1 111 ? -0.623 -7.783 0.938 1.00 95.50 111 ARG A CA 1
ATOM 864 C C . ARG A 1 111 ? -1.536 -6.666 1.449 1.00 95.50 111 ARG A C 1
ATOM 866 O O . ARG A 1 111 ? -2.229 -6.852 2.445 1.00 95.50 111 ARG A O 1
ATOM 873 N N . ILE A 1 112 ? -1.548 -5.505 0.797 1.00 94.81 112 ILE A N 1
ATOM 874 C CA . ILE A 1 112 ? -2.464 -4.416 1.152 1.00 94.81 112 ILE A CA 1
ATOM 875 C C . ILE A 1 112 ? -3.905 -4.807 0.805 1.00 94.81 112 ILE A C 1
ATOM 877 O O . ILE A 1 112 ? -4.756 -4.764 1.691 1.00 94.81 112 ILE A O 1
ATOM 881 N N . GLU A 1 113 ? -4.171 -5.188 -0.444 1.00 95.50 113 GLU A N 1
ATOM 882 C CA . GLU A 1 113 ? -5.517 -5.389 -0.995 1.00 95.50 113 GLU A CA 1
ATOM 883 C C . GLU A 1 113 ? -6.205 -6.655 -0.483 1.00 95.50 113 GLU A C 1
ATOM 885 O O . GLU A 1 113 ? -7.387 -6.605 -0.149 1.00 95.50 113 GLU A O 1
ATOM 890 N N . ASP A 1 114 ? -5.475 -7.764 -0.365 1.00 95.31 114 ASP A N 1
ATOM 891 C CA . ASP A 1 114 ? -6.062 -9.065 -0.041 1.00 95.31 114 ASP A CA 1
ATOM 892 C C . ASP A 1 114 ? -5.992 -9.383 1.457 1.00 95.31 114 ASP A C 1
ATOM 894 O O . ASP A 1 114 ? -6.898 -10.013 2.006 1.00 95.31 114 ASP A O 1
ATOM 898 N N . GLU A 1 115 ? -4.921 -8.966 2.143 1.00 93.31 115 GLU A N 1
ATOM 899 C CA . GLU A 1 115 ? -4.658 -9.409 3.521 1.00 93.31 115 GLU A CA 1
ATOM 900 C C . GLU A 1 115 ? -4.989 -8.359 4.588 1.00 93.31 115 GLU A C 1
ATOM 902 O O . GLU A 1 115 ? -5.453 -8.712 5.677 1.00 93.31 115 GLU A O 1
ATOM 907 N N . LEU A 1 116 ? -4.709 -7.077 4.331 1.00 93.00 116 LEU A N 1
ATOM 908 C CA . LEU A 1 116 ? -4.733 -6.046 5.374 1.00 93.00 116 LEU A CA 1
ATOM 909 C C . LEU A 1 116 ? -5.950 -5.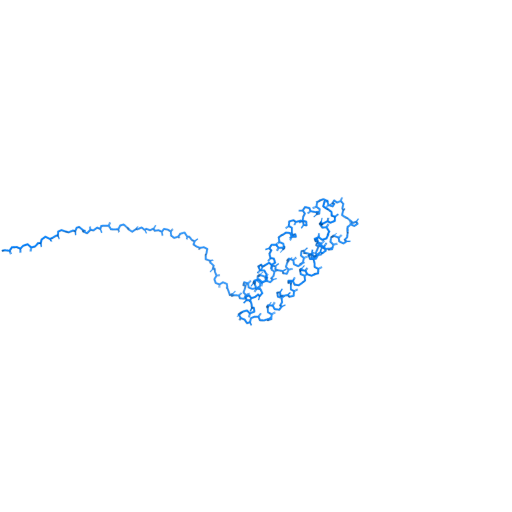126 5.294 1.00 93.00 116 LEU A C 1
ATOM 911 O O . LEU A 1 116 ? -6.671 -4.967 6.282 1.00 93.00 116 LEU A O 1
ATOM 915 N N . LEU A 1 117 ? -6.178 -4.508 4.137 1.00 92.50 117 LEU A N 1
ATOM 916 C CA . LEU A 1 117 ? -7.221 -3.505 3.951 1.00 92.50 117 LEU A CA 1
ATOM 917 C C . LEU A 1 117 ? -8.643 -4.059 4.168 1.00 92.50 117 LEU A C 1
ATOM 919 O O . LEU A 1 117 ? -9.415 -3.377 4.848 1.00 92.50 117 LEU A O 1
ATOM 923 N N . PRO A 1 118 ? -9.008 -5.284 3.726 1.00 92.62 118 PRO A N 1
ATOM 924 C CA . PRO A 1 118 ? -10.367 -5.800 3.900 1.00 92.62 118 PRO A CA 1
ATOM 925 C C . PRO A 1 118 ? -10.824 -5.840 5.362 1.00 92.62 118 PRO A C 1
ATOM 927 O O . PRO A 1 118 ? -11.927 -5.394 5.673 1.00 92.62 118 PRO A O 1
ATOM 930 N N . GLY A 1 119 ? -9.962 -6.292 6.282 1.00 89.81 119 GLY A N 1
ATOM 931 C CA . GLY A 1 119 ? -10.292 -6.350 7.711 1.00 89.81 119 GLY A CA 1
ATOM 932 C C . GLY A 1 119 ? -10.447 -4.965 8.349 1.00 89.81 119 GLY A C 1
ATOM 933 O O . GLY A 1 119 ? -11.270 -4.772 9.246 1.00 89.81 119 GLY A O 1
ATOM 934 N N . VAL A 1 120 ? -9.696 -3.974 7.859 1.00 89.44 120 VAL A N 1
ATOM 935 C CA . VAL A 1 120 ? -9.846 -2.574 8.282 1.00 89.44 120 VAL A CA 1
ATOM 936 C C . VAL A 1 120 ? -11.187 -2.012 7.806 1.00 89.44 120 VAL A C 1
ATOM 938 O O . VAL A 1 120 ? -11.913 -1.405 8.595 1.00 89.44 120 VAL A O 1
ATOM 941 N N . LEU A 1 121 ? -11.549 -2.247 6.544 1.00 90.56 121 LEU A N 1
ATOM 942 C CA . LEU A 1 121 ? -12.811 -1.776 5.970 1.00 90.56 121 LEU A CA 1
ATOM 943 C C . LEU A 1 121 ? -14.027 -2.452 6.617 1.00 90.56 121 LEU A C 1
ATOM 945 O O . LEU A 1 121 ? -15.011 -1.782 6.928 1.00 90.56 121 LEU A O 1
ATOM 949 N N . GLU A 1 122 ? -13.960 -3.756 6.894 1.00 90.25 122 GLU A N 1
ATOM 950 C CA . GLU A 1 122 ? -15.013 -4.481 7.615 1.00 90.25 122 GLU A CA 1
ATOM 951 C C . GLU A 1 122 ? -15.235 -3.905 9.020 1.00 90.25 122 GLU A C 1
ATOM 953 O O . GLU A 1 122 ? -16.377 -3.691 9.447 1.00 90.25 122 GLU A O 1
ATOM 958 N N . PHE A 1 123 ? -14.148 -3.587 9.730 1.00 87.19 123 PHE A N 1
ATOM 959 C CA . PHE A 1 123 ? -14.230 -2.923 11.024 1.00 87.19 123 PHE A CA 1
ATOM 960 C C . PHE A 1 123 ? -14.930 -1.566 10.922 1.00 87.19 123 PHE A C 1
ATOM 962 O O . PHE A 1 123 ? -15.816 -1.285 11.730 1.00 87.19 123 PHE A O 1
ATOM 969 N N . LEU A 1 124 ? -14.576 -0.740 9.935 1.00 87.75 124 LEU A N 1
ATOM 970 C CA . LEU A 1 124 ? -15.230 0.551 9.726 1.00 87.75 124 LEU A CA 1
ATOM 971 C C . LEU A 1 124 ? -16.726 0.377 9.443 1.00 87.75 124 LEU A C 1
ATOM 973 O O . LEU A 1 124 ? -17.537 0.995 10.128 1.00 87.75 124 LEU A O 1
ATOM 977 N N . ASN A 1 125 ? -17.090 -0.528 8.530 1.00 87.62 125 ASN A N 1
ATOM 978 C CA . ASN A 1 125 ? -18.475 -0.854 8.162 1.00 87.62 125 ASN A CA 1
ATOM 979 C C . ASN A 1 125 ? -19.322 -1.340 9.343 1.00 87.62 125 ASN A C 1
ATOM 981 O O . ASN A 1 125 ? -20.496 -0.996 9.448 1.00 87.62 125 ASN A O 1
ATOM 985 N N . THR A 1 126 ? -18.729 -2.107 10.256 1.00 85.88 126 THR A N 1
ATOM 986 C CA . THR A 1 126 ? -19.434 -2.647 11.429 1.00 85.88 126 THR A CA 1
ATOM 987 C C . THR A 1 126 ? -19.597 -1.616 12.554 1.00 85.88 126 THR A C 1
ATOM 989 O O . THR A 1 126 ? -20.409 -1.809 13.454 1.00 85.88 126 THR A O 1
ATOM 992 N N . ASN A 1 127 ? -18.818 -0.530 12.54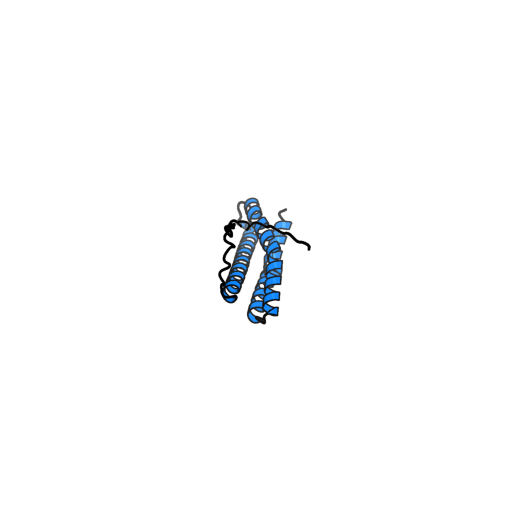3 1.00 77.62 127 ASN A N 1
ATOM 993 C CA . ASN A 1 127 ? -18.803 0.502 13.590 1.00 77.62 127 ASN A CA 1
ATOM 994 C C . ASN A 1 127 ? -19.182 1.881 13.008 1.00 77.62 127 ASN A C 1
ATOM 996 O O . ASN A 1 127 ? -18.606 2.904 13.388 1.00 77.62 127 ASN A O 1
ATOM 1000 N N . HIS A 1 128 ? -20.106 1.877 12.042 1.00 58.78 128 HIS A N 1
ATOM 1001 C CA . HIS A 1 128 ? -20.616 3.056 11.344 1.00 58.78 128 HIS A CA 1
ATOM 1002 C C . HIS A 1 128 ? -21.784 3.734 12.061 1.00 58.78 128 HIS A C 1
ATOM 1004 O O . HIS A 1 128 ? -22.632 3.018 12.640 1.00 58.78 128 HIS A O 1
#

Radius of gyration: 28.2 Å; chains: 1; bounding box: 40×70×89 Å

pLDDT: mean 78.28, std 19.73, range [38.03, 96.69]